Protein AF-A0A8C5RFV9-F1 (afdb_monomer_lite)

pLDDT: mean 82.58, std 19.86, range [38.5, 98.31]

Radius of gyration: 40.76 Å; chains: 1; bounding box: 76×66×119 Å

Structure (mmCIF, N/CA/C/O backbone):
data_AF-A0A8C5RFV9-F1
#
_entry.id   AF-A0A8C5RFV9-F1
#
loop_
_atom_site.group_PDB
_atom_site.id
_atom_site.type_symbol
_atom_site.label_atom_id
_atom_site.label_alt_id
_atom_site.label_comp_id
_atom_site.label_asym_id
_atom_site.label_entity_id
_atom_site.label_seq_id
_atom_site.pdbx_PDB_ins_code
_atom_site.Cartn_x
_atom_site.Cartn_y
_atom_site.Cartn_z
_atom_site.occupancy
_atom_site.B_iso_or_equiv
_atom_site.auth_seq_id
_atom_site.auth_comp_id
_atom_site.auth_asym_id
_atom_site.auth_atom_id
_atom_site.pdbx_PDB_model_num
ATOM 1 N N . PRO A 1 1 ? 48.672 51.182 -76.642 1.00 41.62 1 PRO A N 1
ATOM 2 C CA . PRO A 1 1 ? 49.541 50.027 -76.947 1.00 41.62 1 PRO A CA 1
ATOM 3 C C . PRO A 1 1 ? 49.460 49.003 -75.812 1.00 41.62 1 PRO A C 1
ATOM 5 O O . PRO A 1 1 ? 50.098 49.183 -74.781 1.00 41.62 1 PRO A O 1
ATOM 8 N N . ASP A 1 2 ? 48.620 47.988 -75.998 1.00 45.34 2 ASP A N 1
ATOM 9 C CA . ASP A 1 2 ? 48.759 46.710 -75.290 1.00 45.34 2 ASP A CA 1
ATOM 10 C C . ASP A 1 2 ? 49.859 45.877 -75.968 1.00 45.34 2 ASP A C 1
ATOM 12 O O . ASP A 1 2 ? 50.151 46.095 -77.153 1.00 45.34 2 ASP A O 1
ATOM 16 N N . PRO A 1 3 ? 50.449 44.914 -75.244 1.00 54.25 3 PRO A N 1
ATOM 17 C CA . PRO A 1 3 ? 50.162 43.542 -75.642 1.00 54.25 3 PRO A CA 1
ATOM 18 C C . PRO A 1 3 ? 49.773 42.619 -74.477 1.00 54.25 3 PRO A C 1
ATOM 20 O O . PRO A 1 3 ? 50.321 42.654 -73.378 1.00 54.25 3 PRO A O 1
ATOM 23 N N . GLU A 1 4 ? 48.831 41.750 -74.828 1.00 47.94 4 GLU A N 1
ATOM 24 C CA . GLU A 1 4 ? 48.270 40.591 -74.141 1.00 47.94 4 GLU A CA 1
ATOM 25 C C . GLU A 1 4 ? 49.291 39.665 -73.456 1.00 47.94 4 GLU A C 1
ATOM 27 O O . GLU A 1 4 ? 50.393 39.453 -73.962 1.00 47.94 4 GLU A O 1
ATOM 32 N N . GLY A 1 5 ? 48.869 38.959 -72.393 1.00 40.81 5 GLY A N 1
ATOM 33 C CA . GLY A 1 5 ? 49.602 37.753 -71.994 1.00 40.81 5 GLY A CA 1
ATOM 34 C C . GLY A 1 5 ? 49.297 37.096 -70.649 1.00 40.81 5 GLY A C 1
ATOM 35 O O . GLY A 1 5 ? 50.166 37.057 -69.792 1.00 40.81 5 GLY A O 1
ATOM 36 N N . ARG A 1 6 ? 48.139 36.427 -70.552 1.00 38.50 6 ARG A N 1
ATOM 37 C CA . ARG A 1 6 ? 47.837 35.270 -69.673 1.00 38.50 6 ARG A CA 1
ATOM 38 C C . ARG A 1 6 ? 47.638 35.478 -68.162 1.00 38.50 6 ARG A C 1
ATOM 40 O O . ARG A 1 6 ? 48.557 35.644 -67.369 1.00 38.50 6 ARG A O 1
ATOM 47 N N . ALA A 1 7 ? 46.389 35.218 -67.776 1.00 47.97 7 ALA A N 1
ATOM 48 C CA . ALA A 1 7 ? 45.979 34.750 -66.462 1.00 47.97 7 ALA A CA 1
ATOM 49 C C . ALA A 1 7 ? 46.852 33.591 -65.941 1.00 47.97 7 ALA A C 1
ATOM 51 O O . ALA A 1 7 ? 47.220 32.689 -66.694 1.00 47.97 7 ALA A O 1
ATOM 52 N N . SER A 1 8 ? 47.094 33.578 -64.630 1.00 39.94 8 SER A N 1
ATOM 53 C CA . SER A 1 8 ? 47.501 32.379 -63.892 1.00 39.94 8 SER A CA 1
ATOM 54 C C . SER A 1 8 ? 46.702 32.273 -62.588 1.00 39.94 8 SER A C 1
ATOM 56 O O . SER A 1 8 ? 47.138 32.783 -61.560 1.00 39.94 8 SER A O 1
ATOM 58 N N . PRO A 1 9 ? 45.534 31.611 -62.591 1.00 49.53 9 PRO A N 1
ATOM 59 C CA . PRO A 1 9 ? 44.998 30.970 -61.405 1.00 49.53 9 PRO A CA 1
ATOM 60 C C . PRO A 1 9 ? 45.615 29.567 -61.330 1.00 49.53 9 PRO A C 1
ATOM 62 O O . PRO A 1 9 ? 45.148 28.643 -61.991 1.00 49.53 9 PRO A O 1
ATOM 65 N N . LEU A 1 10 ? 46.698 29.401 -60.569 1.00 45.56 10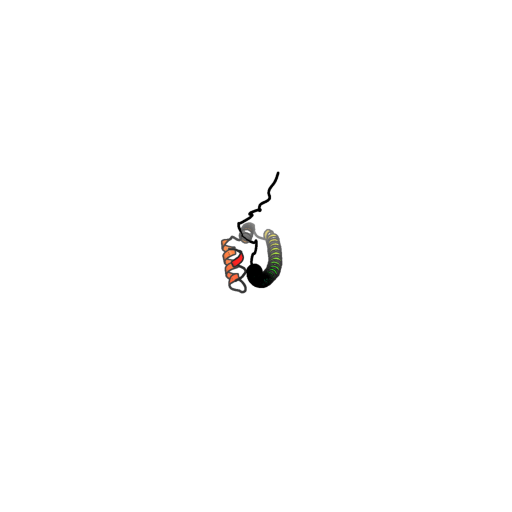 LEU A N 1
ATOM 66 C CA . LEU A 1 10 ? 47.275 28.081 -60.297 1.00 45.56 10 LEU A CA 1
ATOM 67 C C . LEU A 1 10 ? 47.591 27.912 -58.810 1.00 45.56 10 LEU A C 1
ATOM 69 O O . LEU A 1 10 ? 48.730 27.993 -58.370 1.00 45.56 10 LEU A O 1
ATOM 73 N N . SER A 1 11 ? 46.546 27.594 -58.059 1.00 42.62 11 SER A N 1
ATOM 74 C CA . SER A 1 11 ? 46.452 26.298 -57.381 1.00 42.62 11 SER A CA 1
ATOM 75 C C . SER A 1 11 ? 44.946 25.985 -57.284 1.00 42.62 11 SER A C 1
ATOM 77 O O . SER A 1 11 ? 44.174 26.690 -56.657 1.00 42.62 11 SER A O 1
ATOM 79 N N . GLY A 1 12 ? 44.385 25.056 -58.050 1.00 46.62 12 GLY A N 1
ATOM 80 C CA . GLY A 1 12 ? 44.891 23.710 -58.277 1.00 46.62 12 GLY A CA 1
ATOM 81 C C . GLY A 1 12 ? 44.303 22.702 -57.286 1.00 46.62 12 GLY A C 1
ATOM 82 O O . GLY A 1 12 ? 44.715 21.552 -57.318 1.00 46.62 12 GLY A O 1
ATOM 83 N N . GLN A 1 13 ? 43.339 23.083 -56.438 1.00 51.62 13 GLN A N 1
ATOM 84 C CA . GLN A 1 13 ? 42.472 22.100 -55.795 1.00 51.62 13 GLN A CA 1
ATOM 85 C C . GLN A 1 13 ? 41.072 22.179 -56.392 1.00 51.62 13 GLN A C 1
ATOM 87 O O . GLN A 1 13 ? 40.325 23.116 -56.104 1.00 51.62 13 GLN A O 1
ATOM 92 N N . PRO A 1 14 ? 40.686 21.214 -57.241 1.00 48.50 14 PRO A N 1
ATOM 93 C CA . PRO A 1 14 ? 39.281 21.044 -57.509 1.00 48.50 14 PRO A CA 1
ATOM 94 C C . PRO A 1 14 ? 38.641 20.638 -56.179 1.00 48.50 14 PRO A C 1
ATOM 96 O O . PRO A 1 14 ? 39.062 19.665 -55.557 1.00 48.50 14 PRO A O 1
ATOM 99 N N . PHE A 1 15 ? 37.632 21.397 -55.755 1.00 52.53 15 PHE A N 1
ATOM 100 C CA . PHE A 1 15 ? 36.571 20.919 -54.874 1.00 52.53 15 PHE A CA 1
ATOM 101 C C . PHE A 1 15 ? 36.005 19.632 -55.490 1.00 52.53 15 PHE A C 1
ATOM 103 O O . PHE A 1 15 ? 35.066 19.646 -56.281 1.00 52.53 15 PHE A O 1
ATOM 110 N N . LYS A 1 16 ? 36.661 18.515 -55.215 1.00 50.97 16 LYS A N 1
ATOM 111 C CA . LYS A 1 16 ? 36.277 17.176 -55.622 1.00 50.97 16 LYS A CA 1
ATOM 112 C C . LYS A 1 16 ? 36.493 16.319 -54.398 1.00 50.97 16 LYS A C 1
ATOM 114 O O . LYS A 1 16 ? 37.429 15.534 -54.345 1.00 50.97 16 LYS A O 1
ATOM 119 N N . PHE A 1 17 ? 35.588 16.476 -53.436 1.00 56.78 17 PHE A N 1
ATOM 120 C CA . PHE A 1 17 ? 35.124 15.272 -52.766 1.00 56.78 17 PHE A CA 1
ATOM 121 C C . PHE A 1 17 ? 34.773 14.295 -53.892 1.00 56.78 17 PHE A C 1
ATOM 123 O O . PHE A 1 17 ? 33.928 14.599 -54.743 1.00 56.78 17 PHE A O 1
ATOM 130 N N . SER A 1 18 ? 35.529 13.210 -53.996 1.00 79.25 18 SER A N 1
ATOM 131 C CA . SER A 1 18 ? 35.265 12.172 -54.974 1.00 79.25 18 SER A CA 1
ATOM 132 C C . SER A 1 18 ? 33.848 11.673 -54.726 1.00 79.25 18 SER A C 1
ATOM 134 O O . SER A 1 18 ? 33.428 11.514 -53.581 1.00 79.25 18 SER A O 1
ATOM 136 N N . VAL A 1 19 ? 33.085 11.424 -55.789 1.00 83.94 19 VAL A N 1
ATOM 137 C CA . VAL A 1 19 ? 31.729 10.861 -55.666 1.00 83.94 19 VAL A CA 1
ATOM 138 C C . VAL A 1 19 ? 31.749 9.593 -54.797 1.00 83.94 19 VAL A C 1
ATOM 140 O O . VAL A 1 19 ? 30.829 9.382 -54.017 1.00 83.94 19 VAL A O 1
ATOM 143 N N . LEU A 1 20 ? 32.842 8.819 -54.853 1.00 87.69 20 LEU A N 1
ATOM 144 C CA . LEU A 1 20 ? 33.097 7.679 -53.967 1.00 87.69 20 LEU A CA 1
ATOM 145 C C . LEU A 1 20 ? 33.147 8.057 -52.480 1.00 87.69 20 LEU A C 1
ATOM 147 O O . LEU A 1 20 ? 32.470 7.419 -51.688 1.00 87.69 20 LEU A O 1
ATOM 151 N N . GLU A 1 21 ? 33.863 9.117 -52.102 1.00 87.94 21 GLU A N 1
ATOM 152 C CA . GLU A 1 21 ? 33.971 9.561 -50.701 1.00 87.94 21 GLU A CA 1
ATOM 153 C C . GLU A 1 21 ? 32.618 10.037 -50.152 1.00 87.94 21 GLU A C 1
ATOM 155 O O . GLU A 1 21 ? 32.291 9.812 -48.989 1.00 87.94 21 GLU A O 1
ATOM 160 N N . ILE A 1 22 ? 31.797 10.675 -50.996 1.00 90.12 22 ILE A N 1
ATOM 161 C CA . ILE A 1 22 ? 30.429 11.060 -50.624 1.00 90.12 22 ILE A CA 1
ATOM 162 C C . ILE A 1 22 ? 29.560 9.810 -50.441 1.00 90.12 22 ILE A C 1
ATOM 164 O O . ILE A 1 22 ? 28.807 9.731 -49.472 1.00 90.12 22 ILE A O 1
ATOM 168 N N . CYS A 1 23 ? 29.663 8.831 -51.343 1.00 91.69 23 CYS A N 1
ATOM 169 C CA . CYS A 1 23 ? 28.950 7.561 -51.220 1.00 91.69 23 CYS A CA 1
ATOM 170 C C . CYS A 1 23 ? 29.359 6.780 -49.961 1.00 91.69 23 CYS A C 1
ATOM 172 O O . CYS A 1 23 ? 28.482 6.235 -49.291 1.00 91.69 23 CYS A O 1
ATOM 174 N N . ASP A 1 24 ? 30.646 6.762 -49.610 1.00 93.88 24 ASP A N 1
ATOM 175 C CA . ASP A 1 24 ? 31.145 6.109 -48.398 1.00 93.88 24 ASP A CA 1
ATOM 176 C C . ASP A 1 24 ? 30.632 6.813 -47.137 1.00 93.88 24 ASP A C 1
ATOM 178 O O . ASP A 1 24 ? 30.098 6.152 -46.247 1.00 93.88 24 ASP A O 1
ATOM 182 N N . ARG A 1 25 ? 30.646 8.153 -47.105 1.00 94.06 25 ARG A N 1
ATOM 183 C CA . ARG A 1 25 ? 30.065 8.919 -45.992 1.00 94.06 25 ARG A CA 1
ATOM 184 C C . ARG A 1 25 ? 28.570 8.649 -45.820 1.00 94.06 25 ARG A C 1
ATOM 186 O O . ARG A 1 25 ? 28.118 8.423 -44.704 1.00 94.06 25 ARG A O 1
ATOM 193 N N . ILE A 1 26 ? 27.801 8.621 -46.913 1.00 95.44 26 ILE A N 1
ATOM 194 C CA . ILE A 1 26 ? 26.364 8.291 -46.867 1.00 95.44 26 ILE A CA 1
ATOM 195 C C . ILE A 1 26 ? 26.153 6.871 -46.327 1.00 95.44 26 ILE A C 1
ATOM 197 O O . ILE A 1 26 ? 25.225 6.628 -45.555 1.00 95.44 26 ILE A O 1
ATOM 201 N N . LYS A 1 27 ? 27.004 5.919 -46.722 1.00 95.75 27 LYS A N 1
ATOM 202 C CA . LYS A 1 27 ? 26.934 4.536 -46.244 1.00 95.75 27 LYS A CA 1
ATOM 203 C C . LYS A 1 27 ? 27.219 4.445 -44.745 1.00 95.75 27 LYS A C 1
ATOM 205 O O . LYS A 1 27 ? 26.491 3.739 -44.049 1.00 95.75 27 LYS A O 1
ATOM 210 N N . GLU A 1 28 ? 28.225 5.158 -44.250 1.00 96.81 28 GLU A N 1
ATOM 211 C CA . GLU A 1 28 ? 28.539 5.238 -42.819 1.00 96.81 28 GLU A CA 1
ATOM 212 C C . GLU A 1 28 ? 27.405 5.897 -42.026 1.00 96.81 28 GLU A C 1
ATOM 214 O O . GLU A 1 28 ? 26.965 5.346 -41.018 1.00 96.81 28 GLU A O 1
ATOM 219 N N . GLU A 1 29 ? 26.861 7.018 -42.510 1.00 96.69 29 GLU A N 1
ATOM 220 C CA . GLU A 1 29 ? 25.715 7.698 -41.891 1.00 96.69 29 GLU A CA 1
ATOM 221 C C . GLU A 1 29 ? 24.479 6.790 -41.841 1.00 96.69 29 GLU A C 1
ATOM 223 O O . GLU A 1 29 ? 23.789 6.729 -40.821 1.00 96.69 29 GLU A O 1
ATOM 228 N N . PHE A 1 30 ? 24.216 6.029 -42.908 1.00 97.56 30 PHE A N 1
ATOM 229 C CA . PHE A 1 30 ? 23.118 5.067 -42.941 1.00 97.56 30 PHE A CA 1
ATOM 230 C C . PHE A 1 30 ? 23.334 3.907 -41.963 1.00 97.56 30 PHE A C 1
ATOM 232 O O . PHE A 1 30 ? 22.406 3.533 -41.248 1.00 97.56 30 PHE A O 1
ATOM 239 N N . GLN A 1 31 ? 24.546 3.349 -41.896 1.00 97.44 31 GLN A N 1
ATOM 240 C CA . GLN A 1 31 ? 24.881 2.283 -40.946 1.00 97.44 31 GLN A CA 1
ATOM 241 C C . GLN A 1 31 ? 24.770 2.766 -39.498 1.00 97.44 31 GLN A C 1
ATOM 243 O O . GLN A 1 31 ? 24.213 2.064 -38.653 1.00 97.44 31 GLN A O 1
ATOM 248 N N . PHE A 1 32 ? 25.237 3.984 -39.220 1.00 97.88 32 PHE A N 1
ATOM 249 C CA . PHE A 1 32 ? 25.091 4.617 -37.916 1.00 97.88 32 PHE A CA 1
ATOM 250 C C . PHE A 1 32 ? 23.614 4.807 -37.552 1.00 97.88 32 PHE A C 1
ATOM 252 O O . PHE A 1 32 ? 23.185 4.410 -36.468 1.00 97.88 32 PHE A O 1
ATOM 259 N N . LEU A 1 33 ? 22.805 5.336 -38.475 1.00 97.94 33 LEU A N 1
ATOM 260 C CA . LEU A 1 33 ? 21.368 5.506 -38.266 1.00 97.94 33 LEU A CA 1
ATOM 261 C C . LEU A 1 33 ? 20.657 4.163 -38.041 1.00 97.94 33 LEU A C 1
ATOM 263 O O . LEU A 1 33 ? 19.801 4.055 -37.163 1.00 97.94 33 LEU A O 1
ATOM 267 N N . GLN A 1 34 ? 21.029 3.127 -38.794 1.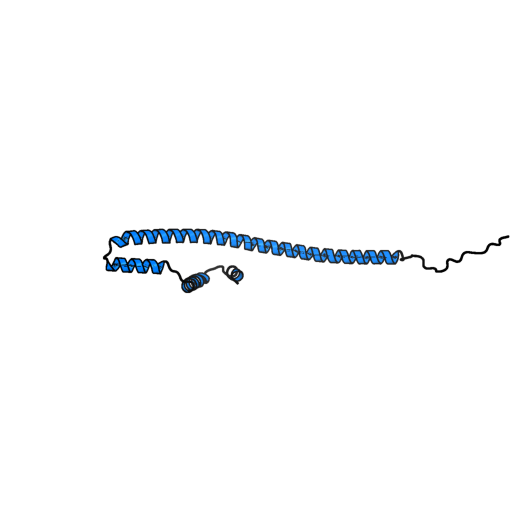00 97.62 34 GLN A N 1
ATOM 268 C CA . GLN A 1 34 ? 20.490 1.778 -38.639 1.00 97.62 34 GLN A CA 1
ATOM 269 C C . GLN A 1 34 ? 20.815 1.194 -37.255 1.00 97.62 34 GLN A C 1
ATOM 271 O O . GLN A 1 34 ? 19.937 0.600 -36.624 1.00 97.62 34 GLN A O 1
ATOM 276 N N . ALA A 1 35 ? 22.041 1.392 -36.762 1.00 98.00 35 ALA A N 1
ATOM 277 C CA . ALA A 1 35 ? 22.446 0.964 -35.424 1.00 98.00 35 ALA A CA 1
ATOM 278 C C . ALA A 1 35 ? 21.653 1.698 -34.328 1.00 98.00 35 ALA A C 1
ATOM 280 O O . ALA A 1 35 ? 21.123 1.055 -33.419 1.00 98.00 35 ALA A O 1
ATOM 281 N N . GLN A 1 36 ? 21.490 3.020 -34.455 1.00 98.12 36 GLN A N 1
ATOM 282 C CA . GLN A 1 36 ? 20.688 3.824 -33.526 1.00 98.12 36 GLN A CA 1
ATOM 283 C C . GLN A 1 36 ? 19.220 3.382 -33.507 1.00 98.12 36 GLN A C 1
ATOM 285 O O . GLN A 1 36 ? 18.635 3.232 -32.436 1.00 98.12 36 GLN A O 1
ATOM 290 N N . TYR A 1 37 ? 18.635 3.108 -34.677 1.00 97.88 37 TYR A N 1
ATOM 291 C CA . TYR A 1 37 ? 17.269 2.593 -34.779 1.00 97.88 37 TYR A CA 1
ATOM 292 C C . TYR A 1 37 ? 17.113 1.233 -34.091 1.00 97.88 37 TYR A C 1
ATOM 294 O O . TYR A 1 37 ? 16.138 1.012 -33.374 1.00 97.88 37 TYR A O 1
ATOM 302 N N . HIS A 1 38 ? 18.069 0.321 -34.285 1.00 98.25 38 HIS A N 1
ATOM 303 C CA . HIS A 1 38 ? 18.025 -0.989 -33.642 1.00 98.25 38 HIS A CA 1
ATOM 304 C C . HIS A 1 38 ? 18.110 -0.879 -32.115 1.00 98.25 38 HIS A C 1
ATOM 306 O O . HIS A 1 38 ? 17.309 -1.503 -31.420 1.00 98.25 38 HIS A O 1
ATOM 312 N N . SER A 1 39 ? 19.017 -0.040 -31.606 1.00 98.06 39 SER A N 1
ATOM 313 C CA . SER A 1 39 ? 19.135 0.239 -30.172 1.00 98.06 39 SER A CA 1
ATOM 314 C C . SER A 1 39 ? 17.827 0.796 -29.600 1.00 98.06 39 SER A C 1
ATOM 316 O O . SER A 1 39 ? 17.285 0.257 -28.636 1.00 98.06 39 SER A O 1
ATOM 318 N N . LEU A 1 40 ? 17.253 1.805 -30.264 1.00 98.31 40 LEU A N 1
ATOM 319 C CA . LEU A 1 40 ? 15.989 2.416 -29.853 1.00 98.31 40 LEU A CA 1
ATOM 320 C C . LEU A 1 40 ? 14.827 1.414 -29.868 1.00 98.31 40 LEU A C 1
ATOM 322 O O . LEU A 1 40 ? 13.972 1.439 -28.985 1.00 98.31 40 LEU A O 1
ATOM 326 N N . LYS A 1 41 ? 14.786 0.514 -30.856 1.00 98.19 41 LYS A N 1
ATOM 327 C CA . LYS A 1 41 ? 13.768 -0.539 -30.929 1.00 98.19 41 LYS A CA 1
ATOM 328 C C . LYS A 1 41 ? 13.841 -1.468 -29.714 1.00 98.19 41 LYS A C 1
ATOM 330 O O . LYS A 1 41 ? 12.804 -1.746 -29.118 1.00 98.19 41 LYS A O 1
ATOM 335 N N . LEU A 1 42 ? 15.040 -1.915 -29.340 1.00 98.31 42 LEU A N 1
ATOM 336 C CA . LEU A 1 42 ? 15.235 -2.773 -28.166 1.00 98.31 42 LEU A CA 1
ATOM 337 C C . LEU A 1 42 ? 14.836 -2.057 -26.871 1.00 98.31 42 LEU A C 1
ATOM 339 O O . LEU A 1 42 ? 14.189 -2.648 -26.008 1.00 98.31 42 LEU A O 1
ATOM 343 N N . GLU A 1 43 ? 15.170 -0.773 -26.748 1.00 98.25 43 GLU A N 1
ATOM 344 C CA . GLU A 1 43 ? 14.742 0.050 -25.616 1.00 98.25 43 GLU A CA 1
ATOM 345 C C . GLU A 1 43 ? 13.210 0.167 -25.553 1.00 98.25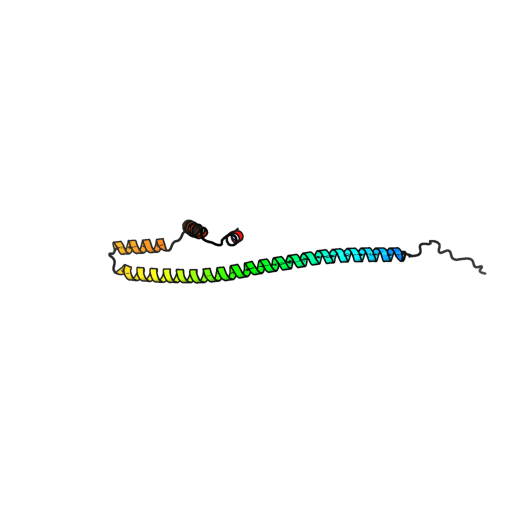 43 GLU A C 1
ATOM 347 O O . GLU A 1 43 ? 12.619 -0.020 -24.491 1.00 98.25 43 GLU A O 1
ATOM 352 N N . CYS A 1 44 ? 12.542 0.368 -26.692 1.00 98.19 44 CYS A N 1
ATOM 353 C CA . CYS A 1 44 ? 11.079 0.403 -26.760 1.00 98.19 44 CYS A CA 1
ATOM 354 C C . CYS A 1 44 ? 10.436 -0.932 -26.341 1.00 98.19 44 CYS A C 1
ATOM 356 O O . CYS A 1 44 ? 9.437 -0.934 -25.620 1.00 98.19 44 CYS A O 1
ATOM 358 N N . GLU A 1 45 ? 10.997 -2.066 -26.771 1.00 98.25 45 GLU A N 1
ATOM 359 C CA . GLU A 1 45 ? 10.532 -3.404 -26.376 1.00 98.25 45 GLU A CA 1
ATOM 360 C C . GLU A 1 45 ? 10.699 -3.629 -24.866 1.00 98.25 45 GLU A C 1
ATOM 362 O O . GLU A 1 45 ? 9.780 -4.118 -24.200 1.00 98.25 45 GLU A O 1
ATOM 367 N N . LYS A 1 46 ? 11.830 -3.192 -24.301 1.00 98.06 46 LYS A N 1
ATOM 368 C CA . LYS A 1 46 ? 12.078 -3.226 -22.857 1.00 98.06 46 LYS A CA 1
ATOM 369 C C . LYS A 1 46 ? 11.052 -2.387 -22.089 1.00 98.06 46 LYS A C 1
ATOM 371 O O . LYS A 1 46 ? 10.419 -2.903 -21.167 1.00 98.06 46 LYS A O 1
ATOM 376 N N . LEU A 1 47 ? 10.824 -1.139 -22.504 1.00 98.25 47 LEU A N 1
ATOM 377 C CA . LEU A 1 47 ? 9.834 -0.251 -21.882 1.00 98.25 47 LEU A CA 1
ATOM 378 C C . LEU A 1 47 ? 8.416 -0.837 -21.943 1.00 98.25 47 LEU A C 1
ATOM 380 O O . LEU A 1 47 ? 7.648 -0.708 -20.990 1.00 98.25 47 LEU A O 1
ATOM 384 N N . ALA A 1 48 ? 8.048 -1.501 -23.041 1.00 98.00 48 ALA A N 1
ATOM 385 C CA . ALA A 1 48 ? 6.747 -2.156 -23.160 1.00 98.00 48 ALA A CA 1
ATOM 386 C C . ALA A 1 48 ? 6.580 -3.308 -22.148 1.00 98.00 48 ALA A C 1
ATOM 388 O O . ALA A 1 48 ? 5.504 -3.468 -21.558 1.00 98.00 48 ALA A O 1
ATOM 389 N N . SER A 1 49 ? 7.646 -4.077 -21.910 1.00 97.19 49 SER A N 1
ATOM 390 C CA . SER A 1 49 ? 7.666 -5.121 -20.883 1.00 97.19 49 SER A CA 1
ATOM 391 C C . SER A 1 49 ? 7.534 -4.530 -19.477 1.00 97.19 49 SER A C 1
ATOM 393 O O . SER A 1 49 ? 6.663 -4.951 -18.715 1.00 97.19 49 SER A O 1
ATOM 395 N N . GLU A 1 50 ? 8.335 -3.514 -19.147 1.00 97.75 50 GLU A N 1
ATOM 396 C CA . GLU A 1 50 ? 8.288 -2.823 -17.848 1.00 97.75 50 GLU A CA 1
ATOM 397 C C . GLU A 1 50 ? 6.911 -2.198 -17.581 1.00 97.75 50 GLU A C 1
ATOM 399 O O . GLU A 1 50 ? 6.364 -2.332 -16.487 1.00 97.75 50 GLU A O 1
ATOM 404 N N . LYS A 1 51 ? 6.287 -1.591 -18.599 1.00 96.69 51 LYS A N 1
ATOM 405 C CA . LYS A 1 51 ? 4.920 -1.058 -18.504 1.00 96.69 51 LYS A CA 1
ATOM 406 C C . LYS A 1 51 ? 3.906 -2.145 -18.146 1.00 96.69 51 LYS A C 1
ATOM 408 O O . LYS A 1 51 ? 2.996 -1.903 -17.356 1.00 96.69 51 LYS A O 1
ATOM 413 N N . THR A 1 52 ? 4.042 -3.330 -18.736 1.00 97.00 52 THR A N 1
ATOM 414 C CA . THR A 1 52 ? 3.125 -4.450 -18.484 1.00 97.00 52 THR A CA 1
ATOM 415 C C . THR A 1 52 ? 3.304 -5.009 -17.072 1.00 97.00 52 THR A C 1
ATOM 417 O O . THR A 1 52 ? 2.315 -5.312 -16.407 1.00 97.00 52 THR A O 1
ATOM 420 N N . GLU A 1 53 ? 4.544 -5.104 -16.588 1.00 95.19 53 GLU A N 1
ATOM 421 C CA . GLU A 1 53 ? 4.845 -5.467 -15.197 1.00 95.19 53 GLU A CA 1
ATOM 422 C C . GLU A 1 53 ? 4.237 -4.457 -14.218 1.00 95.19 53 GLU A C 1
ATOM 424 O O . GLU A 1 53 ? 3.484 -4.826 -13.317 1.00 95.19 53 GLU A O 1
ATOM 429 N N . MET A 1 54 ? 4.472 -3.166 -14.461 1.00 94.38 54 MET A N 1
ATOM 430 C CA . MET A 1 54 ? 3.928 -2.090 -13.636 1.00 94.38 54 MET A CA 1
ATOM 431 C C . MET A 1 54 ? 2.399 -2.134 -13.589 1.00 94.38 54 MET A C 1
ATOM 433 O O . MET A 1 54 ? 1.806 -1.975 -12.525 1.00 94.38 54 MET A O 1
ATOM 437 N N . GLN A 1 55 ? 1.747 -2.405 -14.723 1.00 93.88 55 GLN A N 1
ATOM 438 C CA . GLN A 1 55 ? 0.295 -2.551 -14.777 1.00 93.88 55 GLN A CA 1
ATOM 439 C C . GLN A 1 55 ? -0.197 -3.719 -13.912 1.00 93.88 55 GLN A C 1
ATOM 441 O O . GLN A 1 55 ? -1.223 -3.585 -13.243 1.00 93.88 55 GLN A O 1
ATOM 446 N N . ARG A 1 56 ? 0.516 -4.853 -13.901 1.00 93.31 56 ARG A N 1
ATOM 447 C CA . ARG A 1 56 ? 0.160 -6.000 -13.052 1.00 93.31 56 ARG A CA 1
ATOM 448 C C . ARG A 1 56 ? 0.267 -5.651 -11.572 1.00 93.31 56 ARG A C 1
ATOM 450 O O . ARG A 1 56 ? -0.676 -5.916 -10.830 1.00 93.31 56 ARG A O 1
ATOM 457 N N . HIS A 1 57 ? 1.356 -5.004 -11.161 1.00 88.81 57 HIS A N 1
ATOM 458 C CA . HIS A 1 57 ? 1.505 -4.535 -9.784 1.00 88.81 57 HIS A CA 1
ATOM 459 C C . HIS A 1 57 ? 0.425 -3.517 -9.413 1.00 88.81 57 HIS A C 1
ATOM 461 O O . HIS A 1 57 ? -0.205 -3.655 -8.370 1.00 88.81 57 HIS A O 1
ATOM 467 N N . TYR A 1 58 ? 0.142 -2.550 -10.287 1.00 92.38 58 TYR A N 1
ATOM 468 C CA . TYR A 1 58 ? -0.897 -1.549 -10.057 1.00 92.38 58 TYR A CA 1
ATOM 469 C C . TYR A 1 58 ? -2.268 -2.179 -9.776 1.00 92.38 58 TYR A C 1
ATOM 471 O O . TYR A 1 58 ? -2.919 -1.817 -8.796 1.00 92.38 58 TYR A O 1
ATOM 479 N N . VAL A 1 59 ? -2.694 -3.145 -10.597 1.00 93.06 59 VAL A N 1
ATOM 480 C CA . VAL A 1 59 ? -3.977 -3.842 -10.400 1.00 93.06 59 VAL A CA 1
ATOM 481 C C . VAL A 1 59 ? -3.977 -4.624 -9.089 1.00 93.06 59 VAL A C 1
ATOM 483 O O . VAL A 1 59 ? -4.917 -4.499 -8.308 1.00 93.06 59 VAL A O 1
ATOM 486 N N . MET A 1 60 ? -2.902 -5.362 -8.809 1.00 90.50 60 MET A N 1
ATOM 487 C CA . MET A 1 60 ? -2.772 -6.140 -7.577 1.00 90.50 60 MET A CA 1
ATOM 488 C C . MET A 1 60 ? -2.890 -5.258 -6.324 1.00 90.50 60 MET A C 1
ATOM 490 O O . MET A 1 60 ? -3.649 -5.582 -5.410 1.00 90.50 60 MET A O 1
ATOM 494 N N . TYR A 1 61 ? -2.187 -4.120 -6.284 1.00 85.19 61 TYR A N 1
ATOM 495 C CA . TYR A 1 61 ? -2.296 -3.181 -5.164 1.00 85.19 61 TYR A CA 1
ATOM 496 C C . TYR A 1 61 ? -3.684 -2.564 -5.068 1.00 85.19 61 TYR A C 1
ATOM 498 O O . TYR A 1 61 ? -4.204 -2.436 -3.964 1.00 85.19 61 TYR A O 1
ATOM 506 N N . TYR A 1 62 ? -4.304 -2.208 -6.193 1.00 92.25 62 TYR A N 1
ATOM 507 C CA . TYR A 1 62 ? -5.646 -1.636 -6.188 1.00 92.25 62 TYR A CA 1
ATOM 508 C C . TYR A 1 62 ? -6.668 -2.589 -5.548 1.00 92.25 62 TYR A C 1
ATOM 510 O O . TYR A 1 62 ? -7.415 -2.189 -4.653 1.00 92.25 62 TYR A O 1
ATOM 518 N N . GLU A 1 63 ? -6.663 -3.859 -5.955 1.00 87.06 63 GLU A N 1
ATOM 519 C CA . GLU A 1 63 ? -7.561 -4.883 -5.412 1.00 87.06 63 GLU A CA 1
ATOM 520 C C . GLU A 1 63 ? -7.290 -5.148 -3.927 1.00 87.06 63 GLU A C 1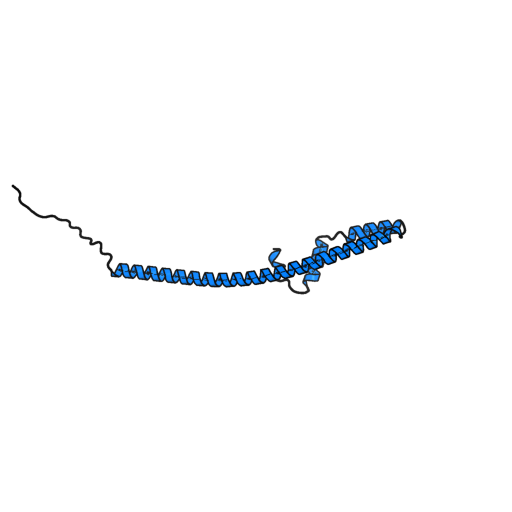
ATOM 522 O O . GLU A 1 63 ? -8.220 -5.179 -3.115 1.00 87.06 63 GLU A O 1
ATOM 527 N N . MET A 1 64 ? -6.015 -5.266 -3.546 1.00 85.25 64 MET A N 1
ATOM 528 C CA . MET A 1 64 ? -5.620 -5.485 -2.157 1.00 85.25 64 MET A CA 1
ATOM 529 C C . MET A 1 64 ? -6.004 -4.303 -1.260 1.00 85.25 64 MET A C 1
ATOM 531 O O . MET A 1 64 ? -6.621 -4.504 -0.214 1.00 85.25 64 MET A O 1
ATOM 535 N N . SER A 1 65 ? -5.690 -3.067 -1.661 1.00 86.12 65 SER A N 1
ATOM 536 C CA . SER A 1 65 ? -6.057 -1.859 -0.915 1.00 86.12 65 SER A CA 1
ATOM 537 C C . SER A 1 65 ? -7.567 -1.740 -0.748 1.00 86.12 65 SER A C 1
ATOM 539 O O . SER A 1 65 ? -8.033 -1.374 0.330 1.00 86.12 65 SER A O 1
ATOM 541 N N . TYR A 1 66 ? -8.342 -2.089 -1.776 1.00 93.12 66 TYR A N 1
ATOM 542 C CA . TYR A 1 66 ? -9.797 -2.102 -1.685 1.00 93.12 66 TYR A CA 1
ATOM 543 C C . TYR A 1 66 ? -10.304 -3.140 -0.669 1.00 93.12 66 TYR A C 1
ATOM 545 O O . TYR A 1 66 ? -11.125 -2.807 0.190 1.00 93.12 66 TYR A O 1
ATOM 553 N N . GLY A 1 67 ? -9.775 -4.369 -0.707 1.00 88.62 67 GLY A N 1
ATOM 554 C CA . GLY A 1 67 ? -10.113 -5.423 0.254 1.00 88.62 67 GLY A CA 1
ATOM 555 C C . GLY A 1 67 ? -9.762 -5.050 1.697 1.00 88.62 67 GLY A C 1
ATOM 556 O O . GLY A 1 67 ? -10.608 -5.151 2.589 1.00 88.62 67 GLY A O 1
ATOM 557 N N . LEU A 1 68 ? -8.546 -4.536 1.916 1.00 85.75 68 LEU A N 1
ATOM 558 C CA . LEU A 1 68 ? -8.096 -4.044 3.221 1.00 85.75 68 LEU A CA 1
ATOM 559 C C . LEU A 1 68 ? -8.978 -2.897 3.730 1.00 85.75 68 LEU A C 1
ATOM 561 O O . LEU A 1 68 ? -9.328 -2.872 4.908 1.00 85.75 68 LEU A O 1
ATOM 565 N N . ASN A 1 69 ? -9.390 -1.979 2.853 1.00 90.69 69 ASN A N 1
ATOM 566 C CA . ASN A 1 69 ? -10.247 -0.856 3.223 1.00 90.69 69 ASN A CA 1
ATOM 567 C C . ASN A 1 69 ? -11.637 -1.312 3.698 1.00 90.69 69 ASN A C 1
ATOM 569 O O 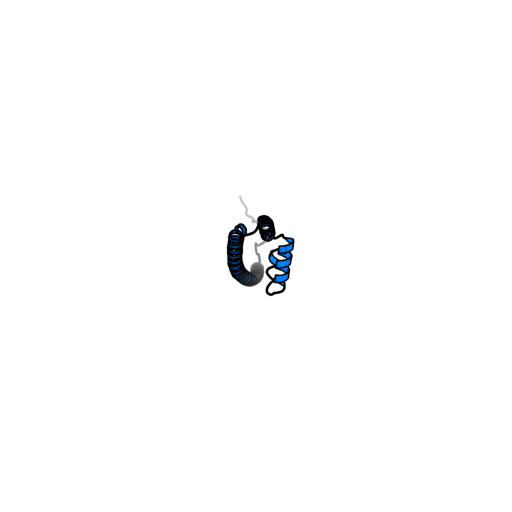. ASN A 1 69 ? -12.153 -0.807 4.698 1.00 90.69 69 ASN A O 1
ATOM 573 N N . ILE A 1 70 ? -12.240 -2.292 3.016 1.00 94.25 70 ILE A N 1
ATOM 574 C CA . ILE A 1 70 ? -13.521 -2.871 3.443 1.00 94.25 70 ILE A CA 1
ATOM 575 C C . ILE A 1 70 ? -13.383 -3.512 4.822 1.00 94.25 70 ILE A C 1
ATOM 577 O O . ILE A 1 70 ? -14.191 -3.234 5.713 1.00 94.25 70 ILE A O 1
ATOM 581 N N . GLU A 1 71 ? -12.372 -4.362 5.012 1.00 92.50 71 GLU A N 1
ATOM 582 C CA . GLU A 1 71 ? -12.205 -5.071 6.278 1.00 92.50 71 GLU A CA 1
ATOM 583 C C . GLU A 1 71 ? -11.877 -4.094 7.416 1.00 92.50 71 GLU A C 1
ATOM 585 O O . GLU A 1 71 ? -12.443 -4.215 8.499 1.00 92.50 71 GLU A O 1
ATOM 590 N N . MET A 1 72 ? -11.082 -3.049 7.160 1.00 92.06 72 MET A N 1
ATOM 591 C CA . MET A 1 72 ? -10.835 -1.965 8.115 1.00 92.06 72 MET A CA 1
ATOM 592 C C . MET A 1 72 ? -12.143 -1.303 8.569 1.00 92.06 72 MET A C 1
ATOM 594 O O . MET A 1 72 ? -12.394 -1.188 9.770 1.00 92.06 72 MET A O 1
ATOM 598 N N . HIS A 1 73 ? -13.006 -0.889 7.634 1.00 97.00 73 HIS A N 1
ATOM 599 C CA . HIS A 1 73 ? -14.290 -0.274 7.980 1.00 97.00 73 HIS A CA 1
ATOM 600 C C . HIS A 1 73 ? -15.215 -1.234 8.735 1.00 97.00 73 HIS A C 1
ATOM 602 O O . HIS A 1 73 ? -15.902 -0.824 9.674 1.00 97.00 73 HIS A O 1
ATOM 608 N N . LYS A 1 74 ? -15.204 -2.520 8.373 1.00 96.94 74 LYS A N 1
ATOM 609 C CA . LYS A 1 74 ? -15.954 -3.561 9.079 1.00 96.94 74 LYS A CA 1
ATOM 610 C C . LYS A 1 74 ? -15.473 -3.726 10.520 1.00 96.94 74 LYS A C 1
ATOM 612 O O . LYS A 1 74 ? -16.302 -3.717 11.429 1.00 96.94 74 LYS A O 1
ATOM 617 N N . GLN A 1 75 ? -14.163 -3.817 10.748 1.00 95.25 75 GLN A N 1
ATOM 618 C CA . GLN A 1 75 ? -13.598 -3.910 12.096 1.00 95.25 75 GLN A CA 1
ATOM 619 C C . GLN A 1 75 ? -13.880 -2.644 12.916 1.00 95.25 75 GLN A C 1
ATOM 621 O O . GLN A 1 75 ? -14.269 -2.744 14.078 1.00 95.25 75 GLN A O 1
ATOM 626 N N . ALA A 1 76 ? -13.797 -1.455 12.310 1.00 95.44 76 ALA A N 1
ATOM 627 C CA . ALA A 1 76 ? -14.141 -0.199 12.978 1.00 95.44 76 ALA A CA 1
ATOM 628 C C . ALA A 1 76 ? -15.605 -0.172 13.462 1.00 95.44 76 ALA A C 1
ATOM 630 O O . ALA A 1 76 ? -15.884 0.226 14.596 1.00 95.44 76 ALA A O 1
ATOM 631 N N . GLU A 1 77 ? -16.545 -0.643 12.639 1.00 97.88 77 GLU A N 1
ATOM 632 C CA . GLU A 1 77 ? -17.958 -0.727 13.021 1.00 97.88 77 GLU A CA 1
ATOM 633 C C . GLU A 1 77 ? -18.199 -1.791 14.108 1.00 97.88 77 GLU A C 1
ATOM 635 O O . GLU A 1 77 ? -18.978 -1.554 15.034 1.00 97.88 77 GLU A O 1
ATOM 640 N N . ILE A 1 78 ? -17.497 -2.929 14.062 1.00 97.75 78 ILE A N 1
ATOM 641 C CA . ILE A 1 78 ? -17.533 -3.937 15.136 1.00 97.75 78 ILE A CA 1
ATOM 642 C C . ILE A 1 78 ? -17.057 -3.321 16.458 1.00 97.75 78 ILE A C 1
ATOM 644 O O . ILE A 1 78 ? -17.773 -3.397 17.457 1.00 97.75 78 ILE A O 1
ATOM 648 N N . VAL A 1 79 ? -15.900 -2.651 16.466 1.00 96.88 79 VAL A N 1
ATOM 649 C CA . VAL A 1 79 ? -15.344 -1.995 17.662 1.00 96.88 79 VAL A CA 1
ATOM 650 C C . VAL A 1 79 ? -16.313 -0.956 18.221 1.00 96.88 79 VAL A C 1
ATOM 652 O O . VAL A 1 79 ? -16.541 -0.907 19.434 1.00 96.88 79 VAL A O 1
ATOM 655 N N . LYS A 1 80 ? -16.941 -0.154 17.356 1.00 97.06 80 LYS A N 1
ATOM 656 C CA . LYS A 1 80 ? -17.952 0.832 17.754 1.00 97.06 80 LYS A CA 1
ATOM 657 C C . LYS A 1 80 ? -19.159 0.173 18.424 1.00 97.06 80 LYS A C 1
ATOM 659 O O . LYS A 1 80 ? -19.585 0.631 19.485 1.00 97.06 80 LYS A O 1
ATOM 664 N N . ARG A 1 81 ? -19.697 -0.905 17.845 1.00 98.31 81 ARG A N 1
ATOM 665 C CA . ARG A 1 81 ? -20.848 -1.634 18.407 1.00 98.31 81 ARG A CA 1
ATOM 666 C C . ARG A 1 81 ? -20.512 -2.295 19.737 1.00 98.31 81 ARG A C 1
ATOM 668 O O . ARG A 1 81 ? -21.279 -2.147 20.682 1.00 98.31 81 ARG A O 1
ATOM 675 N N . LEU A 1 82 ? -19.360 -2.957 19.836 1.00 97.44 82 LEU A N 1
ATOM 676 C CA . LEU A 1 82 ? -18.898 -3.561 21.088 1.00 97.44 82 LEU A CA 1
ATOM 677 C C . LEU A 1 82 ? -18.696 -2.500 22.173 1.00 97.44 82 LEU A C 1
ATOM 679 O O . LEU A 1 82 ? -19.165 -2.671 23.293 1.00 97.44 82 LEU A O 1
ATOM 683 N N . THR A 1 83 ? -18.090 -1.363 21.822 1.00 95.94 83 THR A N 1
ATOM 684 C CA . THR A 1 83 ? -17.929 -0.229 22.744 1.00 95.94 83 THR A CA 1
ATOM 685 C C . THR A 1 83 ? -19.281 0.277 23.246 1.00 95.94 83 THR A C 1
ATOM 687 O O . THR A 1 83 ? -19.431 0.531 24.440 1.00 95.94 83 THR A O 1
ATOM 690 N N . ALA A 1 84 ? -20.272 0.402 22.358 1.00 96.81 84 ALA A N 1
ATOM 691 C CA . ALA A 1 84 ? -21.617 0.834 22.726 1.00 96.81 84 ALA A CA 1
ATOM 692 C C . ALA A 1 84 ? -22.318 -0.169 23.656 1.00 96.81 84 ALA A C 1
ATOM 694 O O . ALA A 1 84 ? -22.948 0.250 24.624 1.00 96.81 84 ALA A O 1
ATOM 695 N N . ILE A 1 85 ? -22.180 -1.474 23.402 1.00 96.94 85 ILE A N 1
ATOM 696 C CA . ILE A 1 85 ? -22.726 -2.527 24.271 1.00 96.94 85 ILE A CA 1
ATOM 697 C C . ILE A 1 85 ? -22.087 -2.454 25.660 1.00 96.94 85 ILE A C 1
ATOM 699 O O . ILE A 1 85 ? -22.805 -2.421 26.656 1.00 96.94 85 ILE A O 1
ATOM 703 N N . CYS A 1 86 ? -20.757 -2.364 25.743 1.00 95.88 86 CYS A N 1
ATOM 704 C CA . CYS A 1 86 ? -20.077 -2.251 27.031 1.00 95.88 86 CYS A CA 1
ATOM 705 C C . CYS A 1 86 ? -20.538 -1.003 27.798 1.00 95.88 86 CYS A C 1
ATOM 707 O O . CYS A 1 86 ? -20.876 -1.106 28.972 1.00 95.88 86 CYS A O 1
ATOM 709 N N . ALA A 1 87 ? -20.657 0.147 27.123 1.00 94.75 87 ALA A N 1
ATOM 710 C CA . ALA A 1 87 ? -21.161 1.376 27.734 1.00 94.75 87 ALA A CA 1
ATOM 711 C C . ALA A 1 87 ? -22.609 1.252 28.247 1.00 94.75 87 ALA A C 1
ATOM 713 O O . ALA A 1 87 ? -22.939 1.851 29.266 1.00 94.75 87 ALA A O 1
ATOM 714 N N . GLN A 1 88 ? -23.464 0.473 27.574 1.00 96.38 88 GLN A N 1
ATOM 715 C CA . GLN A 1 88 ? -24.833 0.203 28.029 1.00 96.38 88 GLN A CA 1
ATOM 716 C C . GLN A 1 88 ? -24.878 -0.718 29.252 1.00 96.38 88 GLN A C 1
ATOM 718 O O . GLN A 1 88 ? -25.779 -0.575 30.070 1.00 96.38 88 GLN A O 1
ATOM 723 N N . ILE A 1 89 ? -23.929 -1.648 29.393 1.00 95.25 89 ILE A N 1
ATOM 724 C CA . ILE A 1 89 ? -23.878 -2.589 30.522 1.00 95.25 89 ILE A CA 1
ATOM 725 C C . ILE A 1 89 ? -23.284 -1.930 31.776 1.00 95.25 89 ILE A C 1
ATOM 727 O O . ILE A 1 89 ? -23.724 -2.231 32.885 1.00 95.25 89 ILE A O 1
ATOM 731 N N . THR A 1 90 ? -22.327 -1.007 31.621 1.00 94.62 90 THR A N 1
ATOM 732 C CA . THR A 1 90 ? -21.611 -0.362 32.737 1.00 94.62 90 THR A CA 1
ATOM 733 C C . THR A 1 90 ? -22.523 0.153 33.867 1.00 94.62 90 THR A C 1
ATOM 735 O O . THR A 1 90 ? -22.241 -0.173 35.020 1.00 94.62 90 THR A O 1
ATOM 738 N N . PRO A 1 91 ? -23.638 0.873 33.618 1.00 95.94 91 PRO A N 1
ATOM 739 C CA . PRO A 1 91 ? -24.500 1.397 34.684 1.00 95.94 91 PRO A CA 1
ATOM 740 C C . PRO A 1 91 ? -25.138 0.328 35.583 1.00 95.94 91 PRO A C 1
ATOM 742 O O . PRO A 1 91 ? -25.567 0.648 36.688 1.00 95.94 91 PRO A O 1
ATOM 745 N N . PHE A 1 92 ? -25.198 -0.929 35.134 1.00 96.75 92 PHE A N 1
ATOM 746 C CA . PHE A 1 92 ? -25.770 -2.046 35.892 1.00 96.75 92 PHE A CA 1
ATOM 747 C C . PHE A 1 92 ? -24.759 -2.737 36.822 1.00 96.75 92 PHE A C 1
ATOM 749 O O . PHE A 1 92 ? -25.125 -3.651 37.559 1.00 96.75 92 PHE A O 1
ATOM 756 N N . LEU A 1 93 ? -23.490 -2.322 36.792 1.00 95.25 93 LEU A N 1
ATOM 757 C CA . LEU A 1 93 ? -22.429 -2.859 37.642 1.00 95.25 93 LEU A CA 1
ATOM 758 C C . LEU A 1 93 ? -22.297 -2.067 38.951 1.00 95.25 93 LEU A C 1
ATOM 760 O O . LEU A 1 93 ? -22.730 -0.918 39.050 1.00 95.25 93 LEU A O 1
ATOM 764 N N . THR A 1 94 ? -21.649 -2.667 39.952 1.00 94.69 94 THR A N 1
ATOM 765 C CA . THR A 1 94 ? -21.262 -1.974 41.192 1.00 94.69 94 THR A CA 1
ATOM 766 C C . THR A 1 94 ? -20.257 -0.859 40.899 1.00 94.69 94 THR A C 1
ATOM 768 O O . THR A 1 94 ? -19.505 -0.932 39.930 1.00 94.69 94 THR A O 1
ATOM 771 N N . GLN A 1 95 ? -20.204 0.166 41.752 1.00 91.81 95 GLN A N 1
ATOM 772 C CA . GLN A 1 95 ? -19.357 1.346 41.531 1.00 91.81 95 GLN A CA 1
ATOM 773 C C . GLN A 1 95 ? -17.864 1.000 41.349 1.00 91.81 95 GLN A C 1
ATOM 775 O O . GLN A 1 95 ? -17.191 1.589 40.508 1.00 91.81 95 GLN A O 1
ATOM 780 N N . GLU A 1 96 ? -17.362 -0.002 42.076 1.00 94.56 96 GLU A N 1
ATOM 781 C CA . GLU A 1 96 ? -15.995 -0.512 41.914 1.00 94.56 96 GLU A CA 1
ATOM 782 C C . GLU A 1 96 ? -15.777 -1.144 40.528 1.00 94.56 96 GLU A C 1
ATOM 784 O O . GLU A 1 96 ? -14.836 -0.791 39.814 1.00 94.56 96 GLU A O 1
ATOM 789 N N . HIS A 1 97 ? -16.683 -2.029 40.101 1.00 93.50 97 HIS A N 1
ATOM 790 C CA . HIS A 1 97 ? -16.598 -2.679 38.794 1.00 93.50 97 HIS A CA 1
ATOM 791 C C . HIS A 1 97 ? -16.806 -1.698 37.636 1.00 93.50 97 HIS A C 1
ATOM 793 O O . HIS A 1 97 ? -16.187 -1.860 36.587 1.00 93.50 97 HIS A O 1
ATOM 799 N N . GLN A 1 98 ? -17.620 -0.654 37.814 1.00 94.50 98 GLN A N 1
ATOM 800 C CA . GLN A 1 98 ? -17.774 0.406 36.815 1.00 94.50 98 GLN A CA 1
ATOM 801 C C . GLN A 1 98 ? -16.428 1.051 36.486 1.00 94.50 98 GLN A C 1
ATOM 803 O O . GLN A 1 98 ? -16.067 1.170 35.315 1.00 94.50 98 GLN A O 1
ATOM 808 N N . GLN A 1 99 ? -15.662 1.430 37.512 1.00 93.94 99 GLN A N 1
ATOM 809 C CA . GLN A 1 99 ? -14.381 2.099 37.317 1.00 93.94 99 GLN A CA 1
ATOM 810 C C . GLN A 1 99 ? -13.334 1.166 36.692 1.00 93.94 99 GLN A C 1
ATOM 812 O O . GLN A 1 99 ? -12.602 1.592 35.798 1.00 93.94 99 GLN A O 1
ATOM 817 N N . GLN A 1 100 ? -13.310 -0.113 37.087 1.00 94.88 100 GLN A N 1
ATOM 818 C CA . GLN A 1 100 ? -12.435 -1.123 36.477 1.00 94.88 100 GLN A CA 1
ATOM 819 C C . GLN A 1 100 ? -12.756 -1.352 34.992 1.00 94.88 100 GLN A C 1
ATOM 821 O O . GLN A 1 100 ? -11.846 -1.377 34.163 1.00 94.88 100 GLN A O 1
ATOM 826 N N . VAL A 1 101 ? -14.039 -1.478 34.634 1.00 94.81 101 VAL A N 1
ATOM 827 C CA . VAL A 1 101 ? -14.465 -1.696 33.242 1.00 94.81 101 VAL A CA 1
ATOM 828 C C . VAL A 1 101 ? -14.133 -0.491 32.368 1.00 94.81 101 VAL A C 1
ATOM 830 O O . VAL A 1 101 ? -13.599 -0.673 31.276 1.00 94.81 101 VAL A O 1
ATOM 833 N N . LEU A 1 102 ? -14.381 0.734 32.842 1.00 93.56 102 LEU A N 1
ATOM 834 C CA . LEU A 1 102 ? -14.042 1.951 32.095 1.00 93.56 102 LEU A CA 1
ATOM 835 C C . LEU A 1 102 ? -12.534 2.041 31.813 1.00 93.56 102 LEU A C 1
ATOM 837 O O . LEU A 1 102 ? -12.137 2.247 30.668 1.00 93.56 102 LEU A O 1
ATOM 841 N N . GLN A 1 103 ? -11.694 1.790 32.823 1.00 94.69 103 GLN A N 1
ATOM 842 C CA . GLN A 1 103 ? -10.237 1.783 32.653 1.00 94.69 103 GLN A CA 1
ATOM 843 C C . GLN A 1 103 ? -9.766 0.694 31.679 1.00 94.69 103 GLN A C 1
ATOM 845 O O . GLN A 1 103 ? -8.926 0.952 30.814 1.00 94.69 103 GLN A O 1
ATOM 850 N N . ALA A 1 104 ? -10.318 -0.518 31.787 1.00 94.56 104 ALA A N 1
ATOM 851 C CA . ALA A 1 104 ? -9.983 -1.621 30.891 1.00 94.56 104 ALA A CA 1
ATOM 852 C C . ALA A 1 104 ? -10.388 -1.322 29.438 1.00 94.56 104 ALA A C 1
ATOM 854 O O . ALA A 1 104 ? -9.620 -1.594 28.515 1.00 94.56 104 ALA A O 1
ATOM 855 N N . MET A 1 105 ? -11.563 -0.720 29.228 1.00 94.38 105 MET A N 1
ATOM 856 C CA . MET A 1 105 ? -12.031 -0.311 27.904 1.00 94.38 105 MET A CA 1
ATOM 857 C C . MET A 1 105 ? -11.136 0.751 27.266 1.00 94.38 105 MET A C 1
ATOM 859 O O . MET A 1 105 ? -10.855 0.663 26.070 1.00 94.38 105 MET A O 1
ATOM 863 N N . ASP A 1 106 ? -10.679 1.740 28.034 1.00 93.38 106 ASP A N 1
ATOM 864 C CA . ASP A 1 106 ? -9.788 2.780 27.516 1.00 93.38 106 ASP A CA 1
ATOM 865 C C . ASP A 1 106 ? -8.417 2.207 27.146 1.00 93.38 106 ASP A C 1
ATOM 867 O O . ASP A 1 106 ? -7.900 2.495 26.066 1.00 93.38 106 ASP A O 1
ATOM 871 N N . ARG A 1 107 ? -7.864 1.304 27.967 1.00 94.25 107 ARG A N 1
ATOM 872 C CA . ARG A 1 107 ? -6.622 0.594 27.628 1.00 94.25 107 ARG A CA 1
ATOM 873 C C . ARG A 1 107 ? -6.770 -0.280 26.381 1.00 94.25 107 ARG A C 1
ATOM 875 O O . ARG A 1 107 ? -5.845 -0.313 25.572 1.00 94.25 107 ARG A O 1
ATOM 882 N N . ALA A 1 108 ? -7.899 -0.973 26.225 1.00 93.19 108 ALA A N 1
ATOM 883 C CA . ALA A 1 108 ? -8.152 -1.864 25.091 1.00 93.19 108 ALA A CA 1
ATOM 884 C C . ALA A 1 108 ? -8.231 -1.122 23.745 1.00 93.19 108 ALA A C 1
ATOM 886 O O . ALA A 1 108 ? -7.917 -1.699 22.708 1.00 93.19 108 ALA A O 1
ATOM 887 N N . LYS A 1 109 ? -8.621 0.159 23.747 1.00 90.25 109 LYS A N 1
ATOM 888 C CA . LYS A 1 109 ? -8.635 1.007 22.542 1.00 90.25 109 LYS A CA 1
ATOM 889 C C . LYS A 1 109 ? -7.251 1.537 22.158 1.00 90.25 109 LYS A C 1
ATOM 891 O O . LYS A 1 109 ? -7.075 2.012 21.039 1.00 90.25 109 LYS A O 1
ATOM 896 N N . LEU A 1 110 ? -6.281 1.486 23.070 1.00 92.50 110 LEU A N 1
ATOM 897 C CA . LEU A 1 110 ? -4.918 1.948 22.836 1.00 92.50 110 LEU A CA 1
ATOM 898 C C . LEU A 1 110 ? -4.062 0.785 22.340 1.00 92.50 110 LEU A C 1
ATOM 900 O O . LEU A 1 110 ? -3.605 -0.036 23.130 1.00 92.50 110 LEU A O 1
ATOM 904 N N . VAL A 1 111 ? -3.830 0.737 21.030 1.00 89.31 111 VAL A N 1
ATOM 905 C CA . VAL A 1 111 ? -2.887 -0.203 20.415 1.00 89.31 111 VAL A CA 1
ATOM 906 C C . VAL A 1 111 ? -1.557 0.513 20.208 1.00 89.31 111 VAL A C 1
ATOM 908 O O . VAL A 1 111 ? -1.490 1.535 19.525 1.00 89.31 111 VAL A O 1
ATOM 911 N N . THR A 1 112 ? -0.495 -0.000 20.820 1.00 90.69 112 THR A N 1
ATOM 912 C CA . THR A 1 112 ? 0.861 0.534 20.640 1.00 90.69 112 THR A CA 1
ATOM 913 C C . THR A 1 112 ? 1.486 0.033 19.339 1.00 90.69 112 THR A C 1
ATOM 915 O O . THR A 1 112 ? 1.120 -1.022 18.825 1.00 90.69 112 THR A O 1
ATOM 918 N N . VAL A 1 113 ? 2.489 0.749 18.825 1.00 86.44 113 VAL A N 1
ATOM 919 C CA . VAL A 1 113 ? 3.229 0.331 17.618 1.00 86.44 113 VAL A CA 1
ATOM 920 C C . VAL A 1 113 ? 3.892 -1.041 17.808 1.00 86.44 113 VAL A C 1
ATOM 922 O O . VAL A 1 113 ? 3.904 -1.847 16.887 1.00 86.44 113 VAL A O 1
ATOM 925 N N . GLY A 1 114 ? 4.388 -1.349 19.011 1.00 87.69 114 GLY A N 1
ATOM 926 C CA . GLY A 1 114 ? 4.970 -2.661 19.315 1.00 87.69 114 GLY A CA 1
ATOM 927 C C . GLY A 1 114 ? 3.946 -3.801 19.275 1.00 87.69 114 GLY A C 1
ATOM 928 O O . GLY A 1 114 ? 4.219 -4.850 18.701 1.00 87.69 114 GLY A O 1
ATOM 929 N N . GLU A 1 115 ? 2.750 -3.593 19.834 1.00 89.50 115 GLU A N 1
ATOM 930 C CA . GLU A 1 115 ? 1.650 -4.568 19.748 1.00 89.50 115 GLU A CA 1
ATOM 931 C C . GLU A 1 115 ? 1.169 -4.734 18.304 1.00 89.50 115 GLU A C 1
ATOM 933 O O . GLU A 1 115 ? 0.964 -5.859 17.852 1.00 89.50 115 GLU A O 1
ATOM 938 N N . LEU A 1 116 ? 1.048 -3.627 17.567 1.00 86.06 116 LEU A N 1
ATOM 939 C CA . LEU A 1 116 ? 0.661 -3.637 16.161 1.00 86.06 116 LEU A CA 1
ATOM 940 C C . LEU A 1 116 ? 1.657 -4.440 15.315 1.00 86.06 116 LEU A C 1
ATOM 942 O O . LEU A 1 116 ? 1.239 -5.325 14.575 1.00 86.06 116 LEU A O 1
ATOM 946 N N . ASN A 1 117 ? 2.959 -4.193 15.475 1.00 83.81 117 ASN A N 1
ATOM 947 C CA . ASN A 1 117 ? 4.007 -4.913 14.750 1.00 83.81 117 ASN A CA 1
ATOM 948 C C . ASN A 1 117 ? 3.991 -6.416 15.060 1.00 83.81 117 ASN A C 1
ATOM 950 O O . ASN A 1 117 ? 4.160 -7.226 14.154 1.00 83.81 117 ASN A O 1
ATOM 954 N N . ASN A 1 118 ? 3.724 -6.802 16.311 1.00 86.12 118 ASN A N 1
ATOM 955 C CA . ASN A 1 118 ? 3.589 -8.212 16.681 1.00 86.12 118 ASN A CA 1
ATOM 956 C C . ASN A 1 118 ? 2.358 -8.866 16.029 1.00 86.12 118 ASN A C 1
ATOM 958 O O . ASN A 1 118 ? 2.440 -9.998 15.564 1.00 86.12 118 ASN A O 1
ATOM 962 N N . ILE A 1 119 ? 1.216 -8.171 15.980 1.00 85.12 119 ILE A N 1
ATOM 963 C CA . ILE A 1 119 ? -0.022 -8.690 15.371 1.00 85.12 119 ILE A CA 1
ATOM 964 C C . ILE A 1 119 ? 0.127 -8.822 13.855 1.00 85.12 119 ILE A C 1
ATOM 966 O O . ILE A 1 119 ? -0.282 -9.838 13.284 1.00 85.12 119 ILE A O 1
ATOM 970 N N . ILE A 1 120 ? 0.724 -7.810 13.216 1.00 82.06 120 ILE A N 1
ATOM 971 C CA . ILE A 1 120 ? 1.044 -7.848 11.791 1.00 82.06 120 ILE A CA 1
ATOM 972 C C . ILE A 1 120 ? 1.975 -9.034 11.551 1.00 82.06 120 ILE A C 1
ATOM 974 O O . ILE A 1 120 ? 1.545 -9.958 10.875 1.00 82.06 120 ILE A O 1
ATOM 978 N N . GLY A 1 121 ? 3.135 -9.115 12.215 1.00 69.75 121 GLY A N 1
ATOM 979 C CA . GLY A 1 121 ? 4.125 -10.188 12.027 1.00 69.75 121 GLY A CA 1
ATOM 980 C C . GLY A 1 121 ? 3.619 -11.619 12.258 1.00 69.75 121 GLY A C 1
ATOM 981 O O . GLY A 1 121 ? 4.095 -12.563 11.632 1.00 69.75 121 GLY A O 1
ATOM 982 N N . VAL A 1 122 ? 2.609 -11.811 13.112 1.00 60.56 122 VAL A N 1
ATOM 983 C CA . VAL A 1 122 ? 1.926 -13.110 13.272 1.00 60.56 122 VAL A CA 1
ATOM 984 C C . VAL A 1 122 ? 1.002 -13.417 12.085 1.00 60.56 122 VAL A C 1
ATOM 986 O O . VAL A 1 122 ? 0.878 -14.573 11.681 1.00 60.56 122 VAL A O 1
ATOM 989 N N . SER A 1 123 ? 0.385 -12.390 11.502 1.00 59.56 123 SER A N 1
ATOM 990 C CA . SER A 1 123 ? -0.459 -12.488 10.304 1.00 59.56 123 SER A CA 1
ATOM 991 C C . SER A 1 123 ? 0.368 -12.623 9.010 1.00 59.56 123 SER A C 1
ATOM 993 O O . SER A 1 123 ? -0.087 -13.257 8.063 1.00 59.56 123 SER A O 1
ATOM 995 N N . GLU A 1 124 ? 1.607 -12.115 8.993 1.00 52.47 124 GLU A N 1
ATOM 996 C CA . GLU A 1 124 ? 2.585 -12.199 7.886 1.00 52.47 124 GLU A CA 1
ATOM 997 C C . GLU A 1 124 ? 3.010 -13.637 7.534 1.00 52.47 124 GLU A C 1
ATOM 999 O O . GLU A 1 124 ? 3.382 -13.926 6.396 1.00 52.47 124 GLU A O 1
ATOM 1004 N N . CYS A 1 125 ? 2.889 -14.583 8.472 1.00 44.62 125 CYS A N 1
ATOM 1005 C CA . CYS A 1 125 ? 3.177 -16.002 8.231 1.00 44.62 125 CYS A CA 1
ATOM 1006 C C . CYS A 1 125 ? 2.142 -16.676 7.292 1.00 44.62 125 CYS A C 1
ATOM 1008 O O . CYS A 1 125 ? 2.377 -17.769 6.772 1.00 44.62 125 CYS A O 1
ATOM 1010 N N . GLY A 1 126 ? 1.002 -16.024 7.029 1.00 46.62 126 GLY A N 1
ATOM 1011 C CA . GLY A 1 126 ? -0.068 -16.516 6.163 1.00 46.62 126 GLY A CA 1
ATOM 1012 C C . GLY A 1 126 ? -0.252 -15.685 4.892 1.00 46.62 126 GLY A C 1
ATOM 1013 O O . GLY A 1 126 ? -1.124 -14.833 4.847 1.00 46.62 126 GLY A O 1
ATOM 1014 N N . GLN A 1 127 ? 0.489 -16.040 3.836 1.00 47.38 127 GLN A N 1
ATOM 1015 C CA . GLN A 1 127 ? 0.218 -15.733 2.417 1.00 47.38 127 GLN A CA 1
ATOM 1016 C C . GLN A 1 127 ? 0.386 -14.267 1.941 1.00 47.38 127 GLN A C 1
ATOM 1018 O O . GLN A 1 127 ? -0.427 -13.395 2.217 1.00 47.38 127 GLN A O 1
ATOM 1023 N N . GLY A 1 128 ? 1.379 -14.050 1.057 1.00 52.78 128 GLY A N 1
ATOM 1024 C CA . GLY A 1 128 ? 1.309 -13.021 -0.000 1.00 52.78 128 GLY A CA 1
ATOM 1025 C C . GLY A 1 128 ? 2.261 -11.818 0.067 1.00 52.78 128 GLY A C 1
ATOM 1026 O O . GLY A 1 128 ? 1.981 -10.813 -0.575 1.00 52.78 128 GLY A O 1
ATOM 1027 N N . GLN A 1 129 ? 3.371 -11.875 0.810 1.00 49.31 129 GLN A N 1
ATOM 1028 C CA . GLN A 1 129 ? 4.078 -10.653 1.228 1.00 49.31 129 GLN A CA 1
ATOM 1029 C C . GLN A 1 129 ? 5.356 -10.211 0.512 1.00 49.31 129 GLN A C 1
ATOM 1031 O O . GLN A 1 129 ? 5.851 -9.138 0.850 1.00 49.31 129 GLN A O 1
ATOM 1036 N N . ALA A 1 130 ? 5.877 -10.910 -0.496 1.00 47.50 130 ALA A N 1
ATOM 1037 C CA . ALA A 1 130 ? 7.085 -10.400 -1.163 1.00 47.50 130 ALA A CA 1
ATOM 1038 C C . ALA A 1 130 ? 6.881 -8.990 -1.773 1.00 47.50 130 ALA A C 1
ATOM 1040 O O . ALA A 1 130 ? 7.818 -8.211 -1.826 1.00 47.50 130 ALA A O 1
ATOM 1041 N N . ALA A 1 131 ? 5.648 -8.620 -2.149 1.00 50.97 131 ALA A N 1
ATOM 1042 C CA . ALA A 1 131 ? 5.344 -7.294 -2.692 1.00 50.97 131 ALA A CA 1
ATOM 1043 C C . ALA A 1 131 ? 4.985 -6.230 -1.631 1.00 50.97 131 ALA A C 1
ATOM 1045 O O . ALA A 1 131 ? 5.092 -5.039 -1.895 1.00 50.97 131 ALA A O 1
ATOM 1046 N N . PHE A 1 132 ? 4.522 -6.603 -0.435 1.00 53.00 132 PHE A N 1
ATOM 1047 C CA . PHE A 1 132 ? 4.048 -5.612 0.547 1.00 53.00 132 PHE A CA 1
ATOM 1048 C C . PHE A 1 132 ? 5.203 -4.947 1.312 1.00 53.00 132 PHE A C 1
ATOM 1050 O O . PHE A 1 132 ? 5.132 -3.760 1.624 1.00 53.00 132 PHE A O 1
ATOM 1057 N N . LEU A 1 133 ? 6.274 -5.701 1.579 1.00 50.25 133 LEU A N 1
ATOM 1058 C CA . LEU A 1 133 ? 7.423 -5.236 2.364 1.00 50.25 133 LEU A CA 1
ATOM 1059 C C . LEU A 1 133 ? 8.430 -4.409 1.548 1.00 50.25 133 LEU A C 1
ATOM 1061 O O . LEU A 1 133 ? 9.030 -3.497 2.108 1.00 50.25 133 LEU A O 1
ATOM 1065 N N . ASP A 1 134 ? 8.540 -4.632 0.234 1.00 51.28 134 ASP A N 1
ATOM 1066 C CA . ASP A 1 134 ? 9.435 -3.854 -0.643 1.00 51.28 134 ASP A CA 1
ATOM 1067 C C . ASP A 1 134 ? 8.965 -2.401 -0.880 1.00 51.28 134 ASP A C 1
ATOM 1069 O O . ASP A 1 134 ? 9.706 -1.607 -1.448 1.00 51.28 134 ASP A O 1
ATOM 1073 N N . PHE A 1 135 ? 7.745 -2.028 -0.464 1.00 48.16 135 PHE A N 1
ATOM 1074 C CA . PHE A 1 135 ? 7.217 -0.662 -0.625 1.00 48.16 135 PHE A CA 1
ATOM 1075 C C . PHE A 1 135 ? 7.295 0.192 0.654 1.00 48.16 135 PHE A C 1
ATOM 1077 O O . PHE A 1 135 ? 7.138 1.411 0.594 1.00 48.16 135 PHE A O 1
ATOM 1084 N N . PHE A 1 136 ? 7.523 -0.420 1.821 1.00 45.28 136 PHE A N 1
ATOM 1085 C CA . PHE A 1 136 ? 7.676 0.309 3.090 1.00 45.28 136 PHE A CA 1
ATOM 1086 C C . PHE A 1 136 ? 9.137 0.640 3.441 1.00 45.28 136 PHE A C 1
ATOM 1088 O O . PHE A 1 136 ? 9.373 1.320 4.442 1.00 45.28 136 PHE A O 1
ATOM 1095 N N . HIS A 1 137 ? 10.094 0.207 2.616 1.00 38.75 137 HIS A N 1
ATOM 1096 C CA . HIS A 1 137 ? 11.521 0.517 2.711 1.00 38.75 137 HIS A CA 1
ATOM 1097 C C . HIS A 1 137 ? 12.010 1.270 1.473 1.00 38.75 137 HIS A C 1
ATOM 1099 O O . HIS A 1 137 ? 12.903 2.131 1.652 1.00 38.75 137 HIS A O 1
#

Organism: Laticauda laticaudata (NCBI:txid8630)

InterPro domains:
  IPR005617 Groucho/TLE, N-terminal Q-rich domain [PF03920] (15-124)
  IPR009146 Groucho/transducin-like enhancer [PTHR10814] (12-129)

Sequence (137 aa):
PDPEGRASPLSGQPFKFSVLEICDRIKEEFQFLQAQYHSLKLECEKLASEKTEMQRHYVMYYEMSYGLNIEMHKQAEIVKRLTAICAQITPFLTQEHQQQVLQAMDRAKL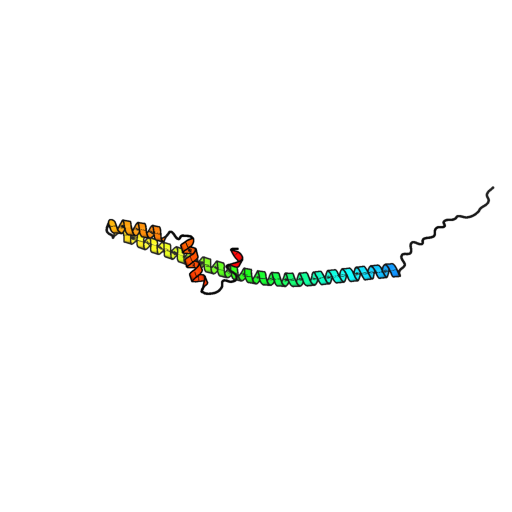VTVGELNNIIGVSECGQGQAAFLDFFH

Secondary structure (DSSP, 8-state):
------------------HHHHHHHHHHHHHHHHHHHHHHHHHHHHHHHHHHHHHHHHHHHHHHHHHHHHHHHHHHHHHHHHHHHHHHHGGGS-HHHHHHHHHHHHHHH---HHHHHHHHHHHTTSS--HHHHTT--

Foldseek 3Di:
DDDDDDDDPDDDDDPPPDPVNVVVVVVVVVVVVVVVVVVVVVVVVVVVVVVVVVVVLVVVCVVVVVVVVVVVVVVVVVLVVVVVVLVVCLVVDDPVVSVVSVVVNVVVPDDDPVNVVVVVVVVVVDDDPPPPVVVVD